Protein AF-A0A0Q6KVE4-F1 (afdb_monomer_lite)

Structure (mmCIF, N/CA/C/O backbone):
data_AF-A0A0Q6KVE4-F1
#
_entry.id   AF-A0A0Q6KVE4-F1
#
loop_
_atom_site.group_PDB
_atom_site.id
_atom_site.type_symbol
_atom_site.label_atom_id
_atom_site.label_alt_id
_atom_site.label_comp_id
_atom_site.label_asym_id
_atom_site.label_entity_id
_atom_site.label_seq_id
_atom_site.pdbx_PDB_ins_code
_atom_site.Cartn_x
_atom_site.Cartn_y
_atom_site.Cartn_z
_atom_site.occupancy
_atom_site.B_iso_or_equiv
_atom_site.auth_seq_id
_atom_site.auth_comp_id
_atom_site.auth_asym_id
_atom_site.auth_atom_id
_atom_site.pdbx_PDB_model_num
ATOM 1 N N . MET A 1 1 ? -19.098 -21.640 -9.532 1.00 55.50 1 MET A N 1
ATOM 2 C CA . MET A 1 1 ? -17.634 -21.826 -9.457 1.00 55.50 1 MET A CA 1
ATOM 3 C C . MET A 1 1 ? -17.059 -20.945 -10.551 1.00 55.50 1 MET A C 1
ATOM 5 O O . MET A 1 1 ? -17.477 -21.127 -11.686 1.00 55.50 1 MET A O 1
ATOM 9 N N . GLU A 1 2 ? -16.263 -19.923 -10.232 1.00 69.81 2 GLU A N 1
ATOM 10 C CA . GLU A 1 2 ? -15.719 -19.043 -11.278 1.00 69.81 2 GLU A CA 1
ATOM 11 C C . GLU A 1 2 ? -14.681 -19.793 -12.119 1.00 69.81 2 GLU A C 1
ATOM 13 O O . GLU A 1 2 ? -13.829 -20.503 -11.580 1.00 69.81 2 GLU A O 1
ATOM 18 N N . HIS A 1 3 ? -14.778 -19.664 -13.442 1.00 81.38 3 HIS A N 1
ATOM 19 C CA . HIS A 1 3 ? -13.802 -20.228 -14.368 1.00 81.38 3 HIS A CA 1
ATOM 20 C C . HIS A 1 3 ? -12.576 -19.302 -14.449 1.00 81.38 3 HIS A C 1
ATOM 22 O O . HIS A 1 3 ? -12.755 -18.087 -14.532 1.00 81.38 3 HIS A O 1
ATOM 28 N N . PRO A 1 4 ? -11.341 -19.837 -14.414 1.00 87.94 4 PRO A N 1
ATOM 29 C CA . PRO A 1 4 ? -10.138 -19.015 -14.474 1.00 87.94 4 PRO A CA 1
ATOM 30 C C . PRO A 1 4 ? -9.976 -18.363 -15.853 1.00 87.94 4 PRO A C 1
ATOM 32 O O . PRO A 1 4 ? -10.173 -19.008 -16.883 1.00 87.94 4 PRO A O 1
ATOM 35 N N . ASP A 1 5 ? -9.553 -17.101 -15.856 1.00 93.81 5 ASP A N 1
ATOM 36 C CA . ASP A 1 5 ? -9.039 -16.425 -17.045 1.00 93.81 5 ASP A CA 1
ATOM 37 C C . ASP A 1 5 ? -7.604 -16.906 -17.329 1.00 93.81 5 ASP A C 1
ATOM 39 O O . ASP A 1 5 ? -6.924 -17.449 -16.456 1.00 93.81 5 ASP A O 1
ATOM 43 N N . PHE A 1 6 ? -7.093 -16.670 -18.539 1.00 95.06 6 PHE A N 1
ATOM 44 C CA . PHE A 1 6 ? -5.733 -17.062 -18.923 1.00 95.06 6 PHE A CA 1
ATOM 45 C C . PHE A 1 6 ? -4.940 -15.875 -19.461 1.00 95.06 6 PHE A C 1
ATOM 47 O O . PHE A 1 6 ? -5.454 -15.055 -20.220 1.00 95.06 6 PHE A O 1
ATOM 54 N N . ARG A 1 7 ? -3.659 -15.789 -19.0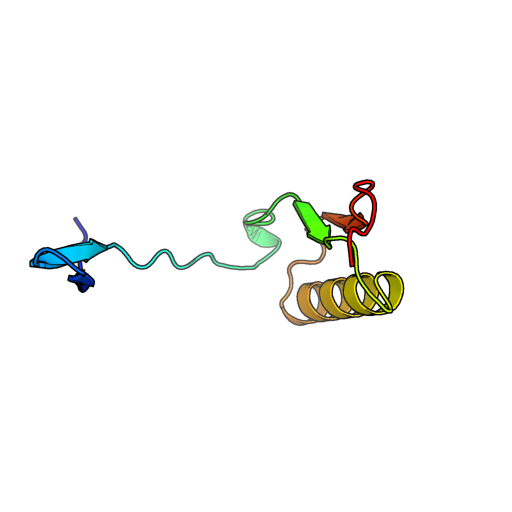86 1.00 92.38 7 ARG A N 1
ATOM 55 C CA . ARG A 1 7 ? -2.710 -14.803 -19.625 1.00 92.38 7 ARG A CA 1
ATOM 56 C C . ARG A 1 7 ? -1.479 -15.482 -20.215 1.00 92.38 7 ARG A C 1
ATOM 58 O O . ARG A 1 7 ? -1.085 -16.552 -19.758 1.00 92.38 7 ARG A O 1
ATOM 65 N N . ALA A 1 8 ? -0.844 -14.846 -21.197 1.00 95.56 8 ALA A N 1
ATOM 66 C CA . ALA A 1 8 ? 0.413 -15.335 -21.755 1.00 95.56 8 ALA A CA 1
ATOM 67 C C . ALA A 1 8 ? 1.538 -15.260 -20.708 1.00 95.56 8 ALA A C 1
ATOM 69 O O . ALA A 1 8 ? 1.774 -14.215 -20.101 1.00 95.56 8 ALA A O 1
ATOM 70 N N . GLY A 1 9 ? 2.233 -16.374 -20.500 1.00 90.69 9 GLY A N 1
ATOM 71 C CA . GLY A 1 9 ? 3.444 -16.477 -19.697 1.00 90.69 9 GLY A CA 1
ATOM 72 C C . GLY A 1 9 ? 4.603 -17.042 -20.513 1.00 90.69 9 GLY A C 1
ATOM 73 O O . GLY A 1 9 ? 4.431 -17.542 -21.622 1.00 90.69 9 GLY A O 1
ATOM 74 N N . LYS A 1 10 ? 5.810 -16.994 -19.942 1.00 90.62 10 LYS A N 1
ATOM 75 C CA . LYS A 1 10 ? 7.055 -17.405 -20.615 1.00 90.62 10 LYS A CA 1
ATOM 76 C C . LYS A 1 10 ? 7.055 -18.864 -21.106 1.00 90.62 10 LYS A C 1
ATOM 78 O O . LYS A 1 10 ? 7.778 -19.180 -22.041 1.00 90.62 10 LYS A O 1
ATOM 83 N N . LEU A 1 11 ? 6.274 -19.738 -20.468 1.00 92.06 11 LEU A N 1
ATOM 84 C CA . LEU A 1 11 ? 6.207 -21.178 -20.754 1.00 92.06 11 LEU A CA 1
ATOM 85 C C . LEU A 1 11 ? 4.816 -21.642 -21.230 1.00 92.06 11 LEU A C 1
ATOM 87 O O . LEU A 1 11 ? 4.571 -22.841 -21.294 1.00 92.06 11 LEU A O 1
ATOM 91 N N . GLY A 1 12 ? 3.893 -20.721 -21.531 1.00 92.56 12 GLY A N 1
ATOM 92 C CA . GLY A 1 12 ? 2.526 -21.060 -21.941 1.00 92.56 12 GLY A CA 1
ATOM 93 C C . GLY A 1 12 ? 1.458 -20.196 -21.274 1.00 92.56 12 GLY A C 1
ATOM 94 O O . GLY A 1 12 ? 1.745 -19.108 -20.773 1.00 92.56 12 GLY A O 1
ATOM 95 N N . LEU A 1 13 ? 0.213 -20.674 -21.283 1.00 93.94 13 LEU A N 1
ATOM 96 C CA . LEU A 1 13 ? -0.915 -19.981 -20.659 1.00 93.94 13 LEU A CA 1
ATOM 97 C C . LEU A 1 13 ? -0.883 -20.147 -19.138 1.00 93.94 13 LEU A C 1
ATOM 99 O O . LEU A 1 13 ? -0.815 -21.257 -18.618 1.00 93.94 13 LEU A O 1
ATOM 103 N N . VAL A 1 14 ? -0.961 -19.026 -18.428 1.00 93.88 14 VAL A N 1
ATOM 104 C CA . VAL A 1 14 ? -1.008 -18.973 -16.967 1.00 93.88 14 VAL A CA 1
ATOM 105 C C . VAL A 1 14 ? -2.446 -18.669 -16.548 1.00 93.88 14 VAL A C 1
ATOM 107 O O . VAL A 1 14 ? -2.931 -17.579 -16.874 1.00 93.88 14 VAL A O 1
ATOM 110 N N . PRO A 1 15 ? -3.134 -19.586 -15.845 1.00 92.94 15 PRO A N 1
ATOM 111 C CA . PRO A 1 15 ? -4.459 -19.313 -15.312 1.00 92.94 15 PRO A CA 1
ATOM 112 C C . PRO A 1 15 ? -4.382 -18.254 -14.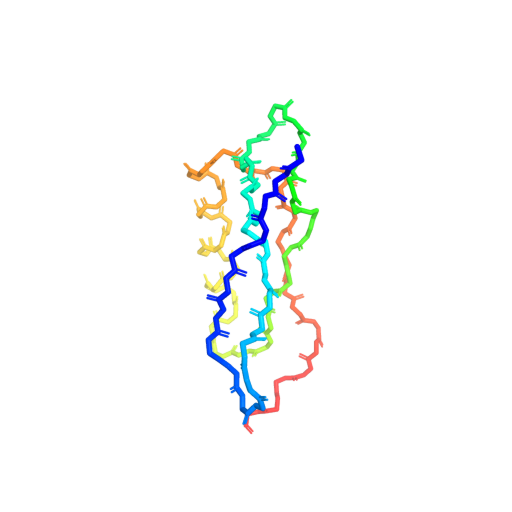207 1.00 92.94 15 PRO A C 1
ATOM 114 O O . PRO A 1 15 ? -3.425 -18.213 -13.430 1.00 92.94 15 PRO A O 1
ATOM 117 N N . PHE A 1 16 ? -5.392 -17.395 -14.122 1.00 89.44 16 PHE A N 1
ATOM 118 C CA . PHE A 1 16 ? -5.555 -16.426 -13.047 1.00 89.44 16 PHE A CA 1
ATOM 119 C C . PHE A 1 16 ? -7.037 -16.177 -12.760 1.00 89.44 16 PHE A C 1
ATOM 121 O O . PHE A 1 16 ? -7.902 -16.420 -13.595 1.00 89.44 16 PHE A O 1
ATOM 128 N N . VAL A 1 17 ? -7.326 -15.666 -11.567 1.00 86.38 17 VAL A N 1
ATOM 129 C CA . VAL A 1 17 ? -8.668 -15.222 -11.180 1.00 86.38 17 VAL A CA 1
ATOM 130 C C . VAL A 1 17 ? -8.577 -13.740 -10.849 1.00 86.38 17 VAL A C 1
ATOM 132 O O . VAL A 1 17 ? -7.639 -13.309 -10.171 1.00 86.38 17 VAL A O 1
ATOM 135 N N . LYS A 1 18 ? -9.517 -12.944 -11.361 1.00 80.56 18 LYS A N 1
ATOM 136 C CA . LYS A 1 18 ? -9.621 -11.527 -11.006 1.00 80.56 18 LYS A CA 1
ATOM 137 C C . LYS A 1 18 ? -10.302 -11.431 -9.653 1.00 80.56 18 LYS A C 1
ATOM 139 O O . LYS A 1 18 ? -11.472 -11.759 -9.521 1.00 80.56 18 LYS A O 1
ATOM 144 N N . LEU A 1 19 ? -9.563 -10.972 -8.653 1.00 71.69 19 LEU A N 1
ATOM 145 C CA . LEU A 1 19 ? -10.134 -10.671 -7.349 1.00 71.69 19 LEU A CA 1
ATOM 146 C C . LEU A 1 19 ? -10.588 -9.213 -7.352 1.00 71.69 19 LEU A C 1
ATOM 148 O O . LEU A 1 19 ? -9.770 -8.305 -7.507 1.00 71.69 19 LEU A O 1
ATOM 152 N N . PHE A 1 20 ? -11.891 -9.001 -7.199 1.00 69.44 20 PHE A N 1
ATOM 153 C CA . PHE A 1 20 ? -12.469 -7.681 -6.990 1.00 69.44 20 PHE A CA 1
ATOM 154 C C . PHE A 1 20 ? -12.759 -7.523 -5.506 1.00 69.44 20 PHE A C 1
ATOM 156 O O . PHE A 1 20 ? -13.607 -8.215 -4.948 1.00 69.44 20 PHE A O 1
ATOM 163 N N . PHE A 1 21 ? -12.039 -6.615 -4.863 1.00 64.12 21 PHE A N 1
ATOM 164 C CA . PHE A 1 21 ? -12.292 -6.261 -3.477 1.00 64.12 21 PHE A 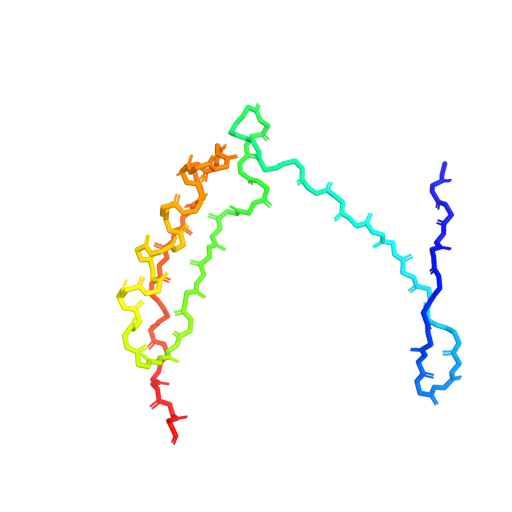CA 1
ATOM 165 C C . PHE A 1 21 ? -13.176 -5.021 -3.467 1.00 64.12 21 PHE A C 1
ATOM 167 O O . PHE A 1 21 ? -12.793 -3.991 -4.028 1.00 64.12 21 PHE A O 1
ATOM 174 N N . GLN A 1 22 ? -14.357 -5.112 -2.852 1.00 59.84 22 GLN A N 1
ATOM 175 C CA . GLN A 1 22 ? -15.105 -3.907 -2.518 1.00 59.84 22 GLN A CA 1
ATOM 176 C C . GLN A 1 22 ? -14.310 -3.144 -1.465 1.00 59.84 22 GLN A C 1
ATOM 178 O O . GLN A 1 22 ? -14.089 -3.604 -0.348 1.00 59.84 22 GLN A O 1
ATOM 183 N N . LEU A 1 23 ? -13.825 -1.985 -1.880 1.00 60.34 23 LEU A N 1
ATOM 184 C CA . LEU A 1 23 ? -13.176 -1.015 -1.027 1.00 60.34 23 LEU A CA 1
ATOM 185 C C . LEU A 1 23 ? -14.291 -0.189 -0.370 1.00 60.34 23 LEU A C 1
ATOM 187 O O . LEU A 1 23 ? -14.594 0.900 -0.835 1.00 60.34 23 LEU A O 1
ATOM 191 N N . SER A 1 24 ? -14.945 -0.734 0.658 1.00 60.59 24 SER A N 1
ATOM 192 C CA . SER A 1 24 ? -15.968 -0.021 1.435 1.00 60.59 24 SER A CA 1
ATOM 193 C C . SER A 1 24 ? -15.857 -0.335 2.923 1.00 60.59 24 SER A C 1
ATOM 195 O O . SER A 1 24 ? -15.759 -1.505 3.295 1.00 60.59 24 SER A O 1
ATOM 197 N N . ASP A 1 25 ? -15.953 0.692 3.766 1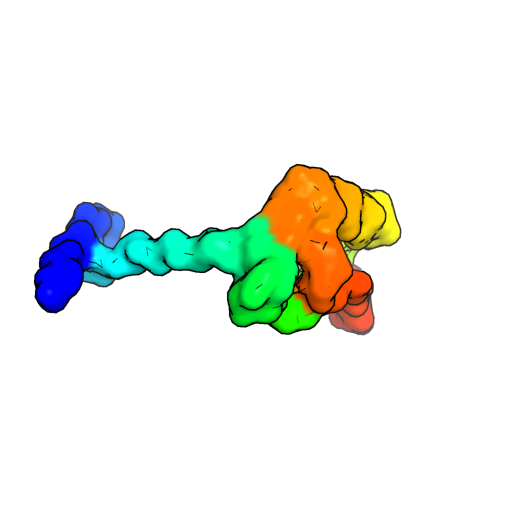.00 60.12 25 ASP A N 1
ATOM 198 C CA . ASP A 1 25 ? -15.886 0.562 5.228 1.00 60.12 25 ASP A CA 1
ATOM 199 C C . ASP A 1 25 ? -17.017 -0.329 5.816 1.00 60.12 25 ASP A C 1
ATOM 201 O O . ASP A 1 25 ? -16.810 -0.960 6.853 1.00 60.12 25 ASP A O 1
ATOM 205 N N . ASP A 1 26 ? -18.159 -0.488 5.128 1.00 61.91 26 ASP A N 1
ATOM 206 C CA . ASP A 1 26 ? -19.317 -1.289 5.585 1.00 61.91 26 ASP A CA 1
ATOM 207 C C . ASP A 1 26 ? -19.041 -2.801 5.720 1.00 61.91 26 ASP A C 1
ATOM 209 O O . ASP A 1 26 ? -19.721 -3.496 6.475 1.00 61.91 26 ASP A O 1
ATOM 213 N N . ALA A 1 27 ? -18.030 -3.322 5.016 1.00 61.25 27 ALA A N 1
ATOM 214 C CA . ALA A 1 27 ? -17.599 -4.724 5.093 1.00 61.25 27 ALA A CA 1
ATOM 215 C C . ALA A 1 27 ? -16.275 -4.902 5.867 1.00 61.25 27 ALA A C 1
ATOM 217 O O . ALA A 1 27 ? -15.740 -6.011 5.948 1.00 61.25 27 ALA A O 1
ATOM 218 N N . GLY A 1 28 ? -15.745 -3.816 6.442 1.00 58.81 28 GLY A N 1
ATOM 219 C CA . GLY A 1 28 ? -14.375 -3.731 6.940 1.00 58.81 28 GLY A CA 1
ATOM 220 C C . GLY A 1 28 ? -13.365 -3.460 5.814 1.00 58.81 28 GLY A C 1
ATOM 221 O O . GLY A 1 28 ? -13.611 -3.788 4.651 1.00 58.81 28 GLY A O 1
ATOM 222 N N . PRO A 1 29 ? -12.205 -2.854 6.124 1.00 58.62 29 PRO A N 1
ATOM 223 C CA . PRO A 1 29 ? -11.236 -2.517 5.095 1.00 58.62 29 PRO A CA 1
ATOM 224 C C . PRO A 1 29 ? -10.673 -3.803 4.478 1.00 58.62 29 PRO A C 1
ATOM 226 O O . PRO A 1 29 ? -10.038 -4.606 5.164 1.00 58.62 29 PRO A O 1
ATOM 229 N N . ALA A 1 30 ? -10.857 -3.982 3.166 1.00 68.00 30 ALA A N 1
ATOM 230 C CA . ALA A 1 30 ? -10.303 -5.126 2.431 1.00 68.00 30 ALA A CA 1
ATOM 231 C C . ALA A 1 30 ? -8.765 -5.215 2.534 1.00 68.00 30 ALA A C 1
ATOM 233 O O . ALA A 1 30 ? -8.174 -6.271 2.313 1.00 68.00 30 ALA A O 1
ATOM 234 N N . ILE A 1 31 ? -8.114 -4.100 2.882 1.00 76.62 31 ILE A N 1
ATOM 235 C CA . ILE A 1 31 ? -6.682 -3.985 3.141 1.00 76.62 31 ILE A CA 1
ATOM 236 C C . ILE A 1 31 ? -6.503 -3.381 4.535 1.00 76.62 31 ILE A C 1
ATOM 238 O O . ILE A 1 31 ? -6.866 -2.236 4.772 1.00 76.62 31 ILE A O 1
ATOM 242 N N . SER A 1 32 ? -5.903 -4.121 5.465 1.00 83.19 32 SER A N 1
ATOM 243 C CA . SER A 1 32 ? -5.709 -3.637 6.839 1.00 83.19 32 SER A CA 1
ATOM 244 C C . SER A 1 32 ? -4.603 -2.580 6.962 1.00 83.19 32 SER A C 1
ATOM 246 O O . SER A 1 32 ? -4.698 -1.674 7.795 1.00 83.19 32 SER A O 1
ATOM 248 N N . GLU A 1 33 ? -3.554 -2.672 6.138 1.00 89.81 33 GLU A N 1
ATOM 249 C CA . GLU A 1 33 ? -2.422 -1.746 6.158 1.00 89.81 33 GLU A CA 1
ATOM 250 C C . GLU A 1 33 ? -1.768 -1.575 4.777 1.00 89.81 33 GLU A C 1
ATOM 252 O O . GLU A 1 33 ? -1.493 -2.542 4.069 1.00 89.81 33 GLU A O 1
ATOM 257 N N . ILE A 1 34 ? -1.434 -0.328 4.438 1.00 91.62 34 ILE A N 1
ATOM 258 C CA . ILE A 1 34 ? -0.575 0.050 3.316 1.00 91.62 34 ILE A CA 1
ATOM 259 C C . ILE A 1 34 ? 0.726 0.644 3.863 1.00 91.62 34 ILE A C 1
ATOM 261 O O . ILE A 1 34 ? 0.734 1.622 4.618 1.00 91.62 34 ILE A O 1
ATOM 265 N N . VAL A 1 35 ? 1.852 0.071 3.436 1.00 95.00 35 VAL A N 1
ATOM 266 C CA . VAL A 1 35 ? 3.196 0.523 3.809 1.00 95.00 35 VAL A CA 1
ATOM 267 C C . VAL A 1 35 ? 3.859 1.189 2.611 1.00 95.00 35 VAL A C 1
ATOM 269 O O . VAL A 1 35 ? 4.183 0.535 1.623 1.00 95.00 35 VAL A O 1
ATOM 272 N N . VAL A 1 36 ? 4.105 2.493 2.704 1.00 94.88 36 VAL A N 1
ATOM 273 C CA . VAL A 1 36 ? 4.770 3.246 1.635 1.00 94.88 36 VAL A CA 1
ATOM 274 C C . VAL A 1 36 ? 6.274 3.012 1.717 1.00 94.88 36 VAL A C 1
ATOM 276 O O . VAL A 1 36 ? 6.914 3.396 2.697 1.00 94.88 36 VAL A O 1
ATOM 279 N N . GLY A 1 37 ? 6.842 2.375 0.692 1.00 91.88 37 GLY A N 1
ATOM 280 C CA . GLY A 1 37 ? 8.278 2.101 0.587 1.00 91.88 37 GLY A CA 1
ATOM 281 C C . GLY A 1 37 ? 9.151 3.363 0.678 1.00 91.88 37 GLY A C 1
ATOM 282 O O . GLY A 1 37 ? 8.648 4.478 0.519 1.00 91.88 37 GLY A O 1
ATOM 283 N N . PRO A 1 38 ? 10.449 3.215 0.983 1.00 89.62 38 PRO A N 1
ATOM 284 C CA . PRO A 1 38 ? 11.362 4.349 1.046 1.00 89.62 38 PRO A CA 1
ATOM 285 C C . PRO A 1 38 ? 11.555 4.980 -0.340 1.00 89.62 38 PRO A C 1
ATOM 287 O O . PRO A 1 38 ? 11.638 4.274 -1.344 1.00 89.62 38 PRO A O 1
ATOM 290 N N . GLY A 1 39 ? 11.622 6.309 -0.397 1.00 88.19 39 GLY A N 1
ATOM 291 C CA . GLY A 1 39 ? 11.839 7.052 -1.636 1.00 88.19 39 GLY A CA 1
ATOM 292 C C . GLY A 1 39 ? 11.715 8.565 -1.451 1.00 88.19 39 GLY A C 1
ATOM 293 O O . GLY A 1 39 ? 11.318 9.016 -0.371 1.00 88.19 39 GLY A O 1
ATOM 294 N N . PRO A 1 40 ? 12.022 9.353 -2.498 1.00 87.56 40 PRO A N 1
ATOM 295 C CA . PRO A 1 40 ? 11.834 10.799 -2.475 1.00 87.56 40 PRO A CA 1
ATOM 296 C C . PRO A 1 40 ? 10.383 11.153 -2.148 1.00 87.56 40 PRO A C 1
ATOM 298 O O . PRO A 1 40 ? 9.453 10.514 -2.662 1.00 87.56 40 PRO A O 1
ATOM 301 N N . GLU A 1 41 ? 10.199 12.169 -1.305 1.00 90.88 41 GLU A N 1
ATOM 302 C CA . GLU A 1 41 ? 8.883 12.681 -0.912 1.00 90.88 41 GLU A CA 1
ATOM 303 C C . GLU A 1 41 ? 7.947 11.613 -0.310 1.00 90.88 41 GLU A C 1
ATOM 305 O O . GLU A 1 41 ? 6.734 11.626 -0.525 1.00 90.88 41 GLU A O 1
ATOM 310 N N . GLN A 1 42 ? 8.487 10.654 0.458 1.00 92.00 42 GLN A N 1
ATOM 311 C CA . GLN A 1 42 ? 7.704 9.562 1.064 1.00 92.00 42 GLN A CA 1
ATOM 312 C C . GLN A 1 42 ? 6.494 10.071 1.871 1.00 92.00 42 GLN A C 1
ATOM 314 O O . GLN A 1 42 ? 5.435 9.444 1.858 1.00 92.00 42 GLN A O 1
ATOM 319 N N . SER A 1 43 ? 6.630 11.217 2.544 1.00 93.06 43 SER A N 1
ATOM 320 C CA . SER A 1 43 ? 5.535 11.870 3.271 1.00 93.06 43 SER A CA 1
ATOM 321 C C . SER A 1 43 ? 4.383 12.264 2.342 1.00 93.06 43 SER A C 1
ATOM 323 O O . SER A 1 43 ? 3.245 11.897 2.619 1.00 93.06 43 SER A O 1
ATOM 325 N N . LEU A 1 44 ? 4.676 12.909 1.205 1.00 94.94 44 LEU A N 1
ATOM 326 C CA . LEU A 1 44 ? 3.658 13.291 0.220 1.00 94.94 44 LEU A CA 1
ATOM 327 C C . LEU A 1 44 ? 2.938 12.068 -0.351 1.00 94.94 44 LEU A C 1
ATOM 329 O O . LEU A 1 44 ? 1.727 12.096 -0.552 1.00 94.94 44 LEU A O 1
ATOM 333 N N . ARG A 1 45 ? 3.666 10.969 -0.574 1.00 94.75 45 ARG A N 1
ATOM 334 C CA . ARG A 1 45 ? 3.073 9.711 -1.050 1.00 94.75 45 ARG A CA 1
ATOM 335 C C . ARG A 1 45 ? 2.120 9.106 -0.019 1.00 94.75 45 ARG A C 1
ATOM 337 O O . ARG A 1 45 ? 1.049 8.643 -0.396 1.00 94.75 45 ARG A O 1
ATOM 344 N N . VAL A 1 46 ? 2.476 9.134 1.268 1.00 96.19 46 VAL A N 1
ATOM 345 C CA . VAL A 1 46 ? 1.574 8.706 2.353 1.00 96.19 46 VAL A CA 1
ATOM 346 C C . VAL A 1 46 ? 0.300 9.546 2.361 1.00 96.19 46 VAL A C 1
ATOM 348 O O . VAL A 1 46 ? -0.792 8.983 2.419 1.00 96.19 46 VAL A O 1
ATOM 351 N N . ASP A 1 47 ? 0.423 10.867 2.268 1.00 96.31 47 ASP A N 1
ATOM 352 C CA . ASP A 1 47 ? -0.735 11.763 2.305 1.00 96.31 47 ASP A CA 1
ATOM 353 C C . ASP A 1 47 ? -1.629 11.598 1.070 1.00 96.31 47 ASP A C 1
ATOM 355 O O . ASP A 1 47 ? -2.854 11.594 1.188 1.00 96.31 47 ASP A O 1
ATOM 359 N N . ALA A 1 48 ? -1.038 11.384 -0.108 1.00 95.75 48 ALA A N 1
ATOM 360 C CA . ALA A 1 48 ? -1.779 11.079 -1.328 1.00 95.75 48 ALA A CA 1
ATOM 361 C C . ALA A 1 48 ? -2.575 9.769 -1.210 1.00 95.75 48 ALA A C 1
ATOM 363 O O . ALA A 1 48 ? -3.743 9.730 -1.596 1.00 95.75 48 ALA A O 1
ATOM 364 N N . VAL A 1 49 ? -1.976 8.717 -0.637 1.00 93.75 49 VAL A N 1
ATOM 365 C CA . VAL A 1 49 ? -2.658 7.433 -0.408 1.00 93.75 49 VAL A CA 1
ATOM 366 C C . VAL A 1 49 ? -3.817 7.599 0.572 1.00 93.75 49 VAL A C 1
ATOM 368 O O . VAL A 1 49 ? -4.906 7.111 0.290 1.00 93.75 49 VAL A O 1
ATOM 371 N N . LYS A 1 50 ? -3.626 8.327 1.679 1.00 94.06 50 LYS A N 1
ATOM 372 C CA . LYS A 1 50 ? -4.712 8.615 2.632 1.00 94.06 50 LYS A CA 1
ATOM 373 C C . LYS A 1 50 ? -5.889 9.320 1.956 1.00 94.06 50 LYS A C 1
ATOM 375 O O . LYS A 1 50 ? -7.009 8.838 2.034 1.00 94.06 50 LYS A O 1
ATOM 380 N N . ARG A 1 51 ? -5.621 10.390 1.197 1.00 94.38 51 ARG A N 1
ATOM 381 C CA . ARG A 1 51 ? -6.661 11.127 0.454 1.00 94.38 51 ARG A CA 1
ATOM 382 C C . ARG A 1 51 ? -7.402 10.250 -0.552 1.00 94.38 51 ARG A C 1
ATOM 384 O O . ARG A 1 51 ? -8.600 10.427 -0.754 1.00 94.38 51 ARG A O 1
ATOM 391 N N . LEU A 1 52 ? -6.694 9.333 -1.213 1.00 91.06 52 LEU A N 1
ATOM 392 C CA . LEU A 1 52 ? -7.314 8.382 -2.131 1.00 91.06 52 LEU A CA 1
ATOM 393 C C . LEU A 1 52 ? -8.245 7.423 -1.385 1.00 91.06 52 LEU A C 1
ATOM 395 O O . LEU A 1 52 ? -9.369 7.227 -1.832 1.00 91.06 52 LEU A O 1
ATOM 399 N N . LEU A 1 53 ? -7.790 6.860 -0.263 1.00 88.00 53 LEU A N 1
ATOM 400 C CA . LEU A 1 53 ? -8.577 5.946 0.566 1.00 88.00 53 LEU A CA 1
ATOM 401 C C . LEU A 1 53 ? -9.835 6.619 1.119 1.00 88.00 53 LEU A C 1
ATOM 403 O O . LEU A 1 53 ? -10.912 6.037 1.035 1.00 88.00 53 LEU A O 1
ATOM 407 N N . ASP A 1 54 ? -9.724 7.864 1.584 1.00 87.44 54 ASP A N 1
ATOM 408 C CA . ASP A 1 54 ? -10.879 8.652 2.025 1.00 87.44 54 ASP A CA 1
ATOM 409 C C . ASP A 1 54 ? -11.880 8.855 0.877 1.00 87.44 54 ASP A C 1
ATOM 411 O O . ASP A 1 54 ? -13.080 8.644 1.041 1.00 87.44 54 ASP A O 1
ATOM 415 N N . LYS A 1 55 ? -11.391 9.202 -0.324 1.00 87.38 55 LYS A N 1
ATOM 416 C CA . LYS A 1 55 ? -12.238 9.436 -1.506 1.00 87.38 55 LYS A CA 1
ATOM 417 C C . LYS A 1 55 ? -12.999 8.187 -1.962 1.00 87.38 55 LYS A C 1
ATOM 419 O O . LYS A 1 55 ? -14.073 8.326 -2.542 1.00 87.38 55 LYS A O 1
ATOM 424 N N . ILE A 1 56 ? -12.444 6.997 -1.747 1.00 84.12 56 ILE A N 1
ATOM 425 C CA . ILE A 1 56 ? -13.070 5.727 -2.144 1.00 84.12 56 ILE A CA 1
ATOM 426 C C . ILE A 1 56 ? -13.822 5.041 -0.994 1.00 84.12 56 ILE A C 1
ATOM 428 O O . ILE A 1 56 ? -14.279 3.923 -1.184 1.00 84.12 56 ILE A O 1
ATOM 432 N N . GLY A 1 57 ? -13.963 5.684 0.174 1.00 80.38 57 GLY A N 1
ATOM 433 C CA . GLY A 1 57 ? -14.703 5.120 1.311 1.00 80.38 57 GLY A CA 1
ATOM 434 C C . GLY A 1 57 ? -13.980 3.971 2.026 1.00 80.38 57 GLY A C 1
ATOM 435 O O . GLY A 1 57 ? -14.622 3.021 2.463 1.00 80.38 57 GLY A O 1
ATOM 436 N N . CYS A 1 58 ? -12.646 4.039 2.099 1.00 81.88 58 CYS A N 1
ATOM 437 C CA . CYS A 1 58 ? -11.756 3.079 2.769 1.00 81.88 58 CYS A CA 1
ATOM 438 C C . CYS A 1 58 ? -10.917 3.727 3.875 1.00 81.88 58 CYS A C 1
ATOM 440 O O . CYS A 1 58 ? -9.731 3.415 4.048 1.00 81.88 58 CYS A O 1
ATOM 442 N N . SER A 1 59 ? -11.519 4.653 4.614 1.00 81.50 59 SER A N 1
ATOM 443 C CA . SER A 1 59 ? -10.829 5.458 5.625 1.00 81.50 59 SER A CA 1
ATOM 444 C C . SER A 1 59 ? -10.264 4.612 6.780 1.00 81.50 59 SER A C 1
ATOM 446 O O . SER A 1 59 ? -9.296 5.011 7.432 1.00 81.50 59 SER A O 1
ATOM 448 N N . GLY A 1 60 ? -10.793 3.397 6.987 1.00 82.56 60 GLY A N 1
ATOM 449 C CA . GLY A 1 60 ? -10.302 2.442 7.985 1.00 82.56 60 GLY A CA 1
ATOM 450 C C . GLY A 1 60 ? -8.945 1.793 7.666 1.00 82.56 60 GLY A C 1
ATOM 451 O O . GLY A 1 60 ? -8.334 1.177 8.543 1.00 82.56 60 GLY A O 1
ATOM 452 N N . THR A 1 61 ? -8.439 1.924 6.435 1.00 87.12 61 THR A N 1
ATOM 453 C CA . THR A 1 61 ? -7.146 1.347 6.029 1.00 87.12 61 THR A CA 1
ATOM 454 C C . THR A 1 61 ? -5.979 2.125 6.643 1.00 87.12 61 THR A C 1
ATOM 456 O O . THR A 1 61 ? -5.797 3.320 6.397 1.00 87.12 61 THR A O 1
ATOM 459 N N . ARG A 1 62 ? -5.108 1.453 7.407 1.00 91.12 62 ARG A N 1
ATOM 460 C CA . ARG A 1 62 ? -3.938 2.101 8.018 1.00 91.12 62 ARG A CA 1
ATOM 461 C C . ARG A 1 62 ? -2.880 2.419 6.963 1.00 91.12 62 ARG A C 1
ATOM 463 O O . ARG A 1 62 ? -2.436 1.528 6.252 1.00 91.12 62 ARG A O 1
ATOM 470 N N . VAL A 1 63 ? -2.390 3.657 6.912 1.00 94.00 63 VAL A N 1
ATOM 471 C CA . VAL A 1 63 ? -1.279 4.042 6.019 1.00 94.00 63 VAL A CA 1
ATOM 472 C C . VAL A 1 63 ? -0.073 4.485 6.833 1.00 94.00 63 VAL A C 1
ATOM 474 O O . VAL A 1 63 ? -0.170 5.425 7.627 1.00 94.00 63 VAL A O 1
ATOM 477 N N . ARG A 1 64 ? 1.087 3.859 6.608 1.00 95.06 64 ARG A N 1
ATOM 478 C CA . ARG A 1 64 ? 2.342 4.244 7.274 1.00 95.06 64 ARG A CA 1
ATOM 479 C C . ARG A 1 64 ? 3.546 4.270 6.345 1.00 95.06 64 ARG A C 1
ATOM 481 O O . ARG A 1 64 ? 3.582 3.626 5.300 1.00 95.06 64 ARG A O 1
ATOM 488 N N . ARG A 1 65 ? 4.583 4.980 6.788 1.00 94.31 65 ARG A N 1
ATOM 489 C CA . ARG A 1 65 ? 5.908 4.966 6.158 1.00 94.31 65 ARG A CA 1
ATOM 490 C C . ARG A 1 65 ? 6.612 3.640 6.442 1.00 94.31 65 ARG A C 1
ATOM 492 O O . ARG A 1 65 ? 6.530 3.096 7.549 1.00 94.31 65 ARG A O 1
ATOM 499 N N . SER A 1 66 ? 7.330 3.130 5.449 1.00 91.44 66 SER A N 1
ATOM 500 C CA . SER A 1 66 ? 8.318 2.079 5.663 1.00 91.44 66 SER A CA 1
ATOM 501 C C . SER A 1 66 ? 9.483 2.635 6.477 1.00 91.44 66 SER A C 1
ATOM 503 O O . SER A 1 66 ? 9.960 3.733 6.201 1.00 91.44 66 SER A O 1
ATOM 505 N N . LYS A 1 67 ? 9.944 1.856 7.460 1.00 90.38 67 LYS A N 1
ATOM 506 C CA . LYS A 1 67 ? 11.168 2.131 8.228 1.00 90.38 67 LYS A CA 1
ATOM 507 C C . LYS A 1 67 ? 12.428 1.614 7.525 1.00 90.38 67 LYS A C 1
ATOM 509 O O . LYS A 1 67 ? 13.526 1.811 8.034 1.00 90.38 67 LYS A O 1
ATOM 514 N N . ALA A 1 68 ? 12.276 0.906 6.403 1.00 87.69 68 ALA A N 1
ATOM 515 C CA . ALA A 1 68 ? 13.414 0.412 5.644 1.00 87.69 68 ALA A CA 1
ATOM 516 C C . ALA A 1 68 ? 14.241 1.597 5.113 1.00 87.69 68 ALA A C 1
ATOM 518 O O . ALA A 1 68 ? 13.652 2.584 4.664 1.00 87.69 68 ALA A O 1
ATOM 519 N N . PRO A 1 69 ? 15.581 1.514 5.145 1.00 78.88 69 PRO A N 1
ATOM 520 C CA . PRO A 1 69 ? 16.425 2.568 4.609 1.00 78.88 69 PRO A CA 1
ATOM 521 C C . PRO A 1 69 ? 16.223 2.689 3.098 1.00 78.88 69 PRO A C 1
ATOM 523 O O . PRO A 1 69 ? 16.075 1.688 2.393 1.00 78.88 69 PRO A O 1
ATOM 526 N N . PHE A 1 70 ? 16.246 3.922 2.598 1.00 78.62 70 PHE A N 1
ATOM 527 C CA . PHE A 1 70 ? 16.273 4.168 1.165 1.00 78.62 70 PHE A CA 1
ATOM 528 C C . PHE A 1 70 ? 17.657 3.806 0.619 1.00 78.62 70 PHE A C 1
ATOM 530 O O . PHE A 1 70 ? 18.645 4.455 0.952 1.00 78.62 70 PHE A O 1
ATOM 537 N N . ARG A 1 71 ? 17.725 2.744 -0.187 1.00 74.62 71 ARG A N 1
ATOM 538 C CA . ARG A 1 71 ? 18.903 2.382 -0.983 1.00 74.62 71 ARG A CA 1
ATOM 539 C C . ARG A 1 71 ? 18.638 2.888 -2.400 1.00 74.62 71 ARG A C 1
ATOM 541 O O . ARG A 1 71 ? 18.072 2.148 -3.199 1.00 74.62 71 ARG A O 1
ATOM 548 N N . GLY A 1 72 ? 18.867 4.184 -2.609 1.00 57.25 72 GLY A N 1
ATOM 549 C CA . GLY A 1 72 ? 18.762 4.829 -3.921 1.00 57.25 72 GLY A CA 1
ATOM 550 C C . GLY A 1 72 ? 19.829 4.327 -4.877 1.00 57.25 72 GLY A C 1
ATOM 551 O O . GLY A 1 72 ? 20.943 4.036 -4.385 1.00 57.25 72 GLY A O 1
#

Sequence (72 aa):
MEHPDFRAGKLGLVPFVKLFFQLSDDAGPAISEIVVGPGPEQSLRVDAVKRLLDKIGCSGTRVRRSKAPFRG

Secondary structure (DSSP, 8-state):
-PPPEEEEETTEEEEE--------GGG--S-SEEEE-S-TTHHHHHHHHHHHHHHTT-TTSEEEE--S----

Foldseek 3Di:
DDDWDWDDDPVGTDTDDDDDDQCAPVVPGPAQEDEQEDDPPSVVVQVVVCVVSVVSHNNNHHYDYDPDDDPD

Radius of gyration: 16.86 Å; chains: 1; bounding box: 38×35×30 Å

pLDDT: mean 83.87, std 12.2, range [55.5, 96.31]

=== Feature glossary ===
The record interleaves many kinds of information about one protein. Here is each kind framed as the question it answers.

Q: What does the local fold look like, residue by residue?
A: A 3Di character summarizes, for each residue, the relative orientation of the Cα frame of its nearest spatial neighbor. Because it encodes fold topology rather than chemistry, 3Di alignments detect remote structural similarity that sequence alignment misses.

Q: Which residues are in helices, strands, or loops?
A: Secondary structure is the local, repeating backbone conformation. DSSP classifies it into eight states by reading the hydrogen-bond network: three helix types (H, G, I), two β types (E, B), two non-regular types (T, S), and unstructured coil (-).

Q: How big and how compact is the whole molecule?
A: Three whole-structure scalars: the radius of gyration (RMS distance of Cα from centroid, in Å), the count of Cα–Cα con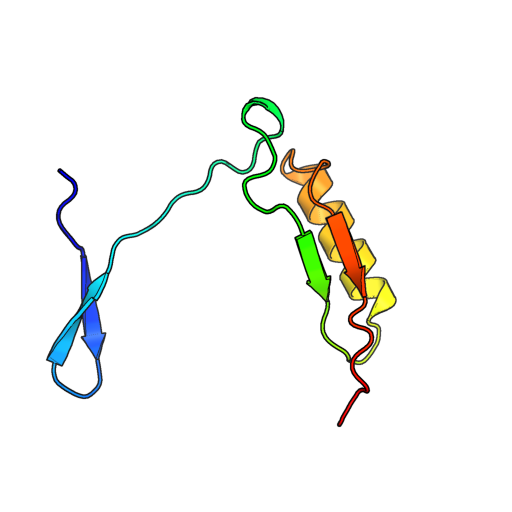tacts (pairs closer than 8 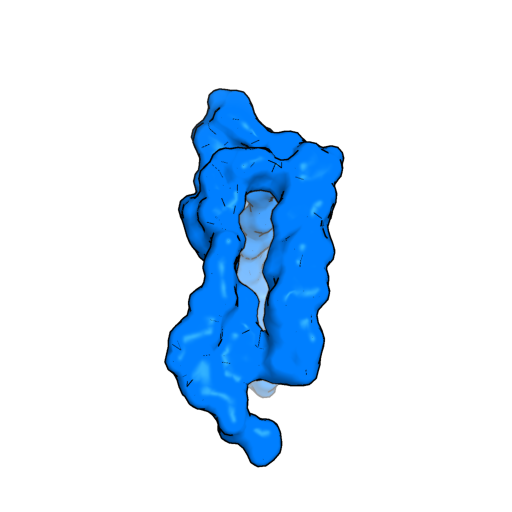Å and separated by more than four residues in sequence — i.e. tertiary, not local, contacts), and the bounding-box dimensions. Together they distinguish compact globular folds from extended fibres or disordered chains.

Q: How confident is the AlphaFold model at each residue?
A: For AlphaFold models, the B-factor field carries pLDDT — the model's own estimate of local accuracy on a 0–100 scale. Regions with pLDDT<50 should be treated as essentially unmodeled; they often correspond to intrinsically disordered segments.

Q: What family and function is it annotated with?
A: Functional annotations link the protein to curated databases. InterPro entries identify conserved domains and families by matching the sequence against member-database signatures (Pfam, PROSITE, CDD, …). Gene Ontology (GO) terms describe molecular function, biological process, and cellular component in a controlled vocabulary. CATH places the structure in a hierarchical fold classification (Class/Architecture/Topology/Homologous-superfamily). The organism is the source species.

Q: What known structures does this most resemble?
A: Nearest PDB neighbors are the top structural matches found by Foldseek when searching this structure against the entire Protein Data Bank. Each hit reports a TM-score (0 to 1; >0.5 almost always implies the same fold) and an E-value. These are *structural* homologs — they may share no detectable sequence similarity.

Q: Which residues are buried vs exposed?
A: Solvent-accessible surface area (SASA) is the area in Å² traced out by the centre of a 1.4 Å probe sphere (a water molecule) rolled over the protein's van der Waals surface (Shrake–Rupley / Lee–Richards construction). Buried residues have near-zero SASA; fully exposed residues can exceed 200 Å². The total SASA scales roughly with the number of surface residues.

Q: What are the backbone torsion angles?
A: φ (phi) and ψ (psi) are the two rotatable backbone dihedrals per residue: φ is the C(i-1)–N–Cα–C torsion, ψ is the N–Cα–C–N(i+1) torsion, both in degrees on (−180°, 180°]. α-helical residues cluster near (−60°, −45°); β-strand residues near (−120°, +130°). A Ramachandran plot is simply a scatter of (φ, ψ) for every residue.

Q: Are the domains correctly placed relative to each other?
A: Predicted aligned error is AlphaFold's pairwise confidence. Unlike pLDDT (per-residue), PAE is per-residue-pair and captures whether two parts of the structure are correctly placed relative to each other. Units are ångströms of expected positional error.

Q: What if only a Cα trace is available?
A: P-SEA three-state annotation labels each residue as helix, strand, or coil based purely on the geometry of the Cα trace. It serves as a fallback when the full backbone (and thus DSSP) is unavailable.

Q: What is the amino-acid chain?
A: This is the polypeptide sequence — one letter per residue, N-terminus first. Length ranges from a few dozen residues for small domains to over a thousand for large multi-domain proteins.

Q: What do the rendered images show?
A: The six renders are orthographic views along the three Cartesian axes in both directions. Representation (cartoon, sticks, or surface) and color scheme (sequence-rainbow or by-chain) vary across proteins so the training set covers all the common visualization conventions.

Q: What do the diagnostic plots show?
A: Plot images: a contact map (which residues are close in 3D, as an N×N binary image), a Ramachandran scatter (backbone torsion angles, revealing secondary-structure composition at a glance), and — for AlphaFold structures — a PAE heatmap (pairwise prediction confidence).

Q: How mobile is each atom in the crystal?
A: B-factor (Debye–Waller factor) reflects atomic displacement in the crystal lattice. It is an experimental observable (units Å²), not a prediction; low values mean the atom is pinned down, high values mean it moves or is heterogeneous across the crystal.

Q: Where is each backbone atom in 3D?
A: The mmCIF table is the protein's shape written out atom by atom. For each backbone N, Cα, C, and carbonyl O, it records an (x, y, z) coordinate triple in Å plus the residue type, chain letter, and residue number.